Protein AF-A0ABD5T6C5-F1 (afdb_monomer_lite)

pLDDT: mean 93.37, std 6.85, range [53.41, 98.25]

Secondary structure (DSSP, 8-state):
-HHHHHHHHHHHHHHT-SS-EEEEEEETTEEEEEEEESSPPP--GGGS-TTHHHHHHHHHHHHHHHHH-

InterPro domains:
  IPR013651 ATP-grasp fold, RimK-type [PF08443] (2-48)

Organism: NCBI:txid1526114

Sequence (69 aa):
GDEARDLAERAASTLDIDYLGVDLLEADGRLVVNETNARPTVDAAEKYEPGFYDRLAAVIRRTADEREN

Radius of gyration: 13.96 Å; chains: 1; bounding box: 28×25×43 Å

Foldseek 3Di:
DVVVVVQVVVVCVVVVAPDKDWDWDQDPNDIDTDDIDSDDDDDDPVVDDPCPVVSVVVVVVVVVVVVVD

Structure (mmCIF, N/CA/C/O backbone):
data_AF-A0ABD5T6C5-F1
#
_entry.id   AF-A0ABD5T6C5-F1
#
loop_
_atom_site.group_PDB
_atom_site.id
_atom_site.type_symbol
_atom_site.label_atom_id
_atom_site.label_alt_id
_atom_site.label_comp_id
_atom_site.label_asym_id
_atom_site.label_entity_id
_atom_site.label_seq_id
_atom_site.pdbx_PDB_ins_code
_atom_site.Cartn_x
_atom_site.Cartn_y
_atom_site.Cartn_z
_atom_site.occupancy
_atom_site.B_iso_or_equiv
_atom_site.auth_seq_id
_atom_site.auth_comp_id
_atom_site.auth_asym_id
_atom_site.auth_atom_id
_atom_site.pdbx_PDB_model_num
ATOM 1 N N . GLY A 1 1 ? 1.657 -0.996 12.727 1.00 68.69 1 GLY A N 1
AT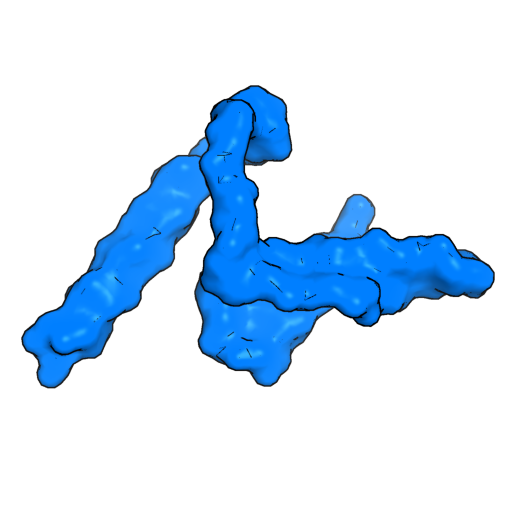OM 2 C CA . GLY A 1 1 ? 1.724 -2.249 13.503 1.00 68.69 1 GLY A CA 1
ATOM 3 C C . GLY A 1 1 ? 1.437 -3.413 12.585 1.00 68.69 1 GLY A C 1
ATOM 4 O O . GLY A 1 1 ? 0.893 -3.177 11.509 1.00 68.69 1 GLY A O 1
ATOM 5 N N . ASP A 1 2 ? 1.785 -4.627 13.000 1.00 86.50 2 ASP A N 1
ATOM 6 C CA . ASP A 1 2 ? 1.588 -5.837 12.188 1.00 86.50 2 ASP A CA 1
ATOM 7 C C . ASP A 1 2 ? 0.117 -6.007 11.769 1.00 86.50 2 ASP A C 1
ATOM 9 O O . ASP A 1 2 ? -0.158 -6.251 10.604 1.00 86.50 2 ASP A O 1
ATOM 13 N N . GLU A 1 3 ? -0.842 -5.685 12.646 1.00 93.81 3 GLU A N 1
ATOM 14 C CA . GLU A 1 3 ? -2.281 -5.755 12.335 1.00 93.81 3 GLU A CA 1
ATOM 15 C C . GLU A 1 3 ? -2.723 -4.835 11.179 1.00 93.81 3 GLU A C 1
ATOM 17 O O . GLU A 1 3 ? -3.498 -5.241 10.312 1.00 93.81 3 GLU A O 1
ATOM 22 N N . ALA A 1 4 ? -2.220 -3.596 11.142 1.00 95.50 4 ALA A N 1
ATOM 23 C CA . ALA A 1 4 ? -2.517 -2.646 10.068 1.00 95.50 4 ALA A CA 1
ATOM 24 C C . ALA A 1 4 ? -1.957 -3.138 8.727 1.00 95.50 4 ALA A C 1
ATOM 26 O O . ALA A 1 4 ? -2.624 -3.063 7.696 1.00 95.50 4 ALA A O 1
ATOM 27 N N . ARG A 1 5 ? -0.736 -3.682 8.757 1.00 94.88 5 ARG A N 1
ATOM 28 C CA . ARG A 1 5 ? -0.094 -4.263 7.581 1.00 94.88 5 ARG A CA 1
ATOM 29 C C . ARG A 1 5 ? -0.865 -5.484 7.085 1.00 94.88 5 ARG A C 1
ATOM 31 O O . ARG A 1 5 ? -1.197 -5.535 5.906 1.00 94.88 5 ARG A O 1
ATOM 38 N N . ASP A 1 6 ? -1.225 -6.399 7.979 1.00 97.06 6 ASP A N 1
ATOM 39 C CA . ASP A 1 6 ? -2.006 -7.589 7.645 1.00 97.06 6 ASP A CA 1
ATOM 40 C C . ASP A 1 6 ? -3.360 -7.217 7.028 1.00 97.06 6 ASP A C 1
ATOM 42 O O . ASP A 1 6 ? -3.808 -7.843 6.068 1.00 97.06 6 ASP A O 1
ATOM 46 N N . LEU A 1 7 ? -4.036 -6.189 7.558 1.00 97.62 7 LEU A N 1
ATOM 47 C CA . LEU A 1 7 ? -5.305 -5.720 7.004 1.00 97.62 7 LEU A CA 1
ATOM 48 C C . LEU A 1 7 ? -5.135 -5.141 5.592 1.00 97.62 7 LEU A C 1
ATOM 50 O O . LEU A 1 7 ? -5.945 -5.450 4.715 1.00 97.62 7 LEU A O 1
ATOM 54 N N . ALA A 1 8 ? -4.082 -4.357 5.358 1.00 97.00 8 ALA A N 1
ATOM 55 C CA . ALA A 1 8 ? -3.774 -3.810 4.041 1.00 97.00 8 ALA A CA 1
ATOM 56 C C . ALA A 1 8 ? -3.405 -4.907 3.022 1.00 97.00 8 ALA A C 1
ATOM 58 O O . ALA A 1 8 ? -3.942 -4.920 1.914 1.00 97.00 8 ALA A O 1
ATOM 59 N N . GLU A 1 9 ? -2.558 -5.868 3.402 1.00 96.44 9 GLU A N 1
ATOM 60 C CA . GLU A 1 9 ? -2.163 -6.992 2.542 1.00 96.44 9 GLU A CA 1
ATOM 61 C C . GLU A 1 9 ? -3.368 -7.887 2.196 1.00 96.44 9 GLU A C 1
ATOM 63 O O . GLU A 1 9 ? -3.542 -8.280 1.039 1.00 96.44 9 GLU A O 1
ATOM 68 N N . ARG A 1 10 ? -4.271 -8.140 3.157 1.00 97.94 10 ARG A N 1
ATOM 69 C CA . ARG A 1 10 ? -5.532 -8.856 2.891 1.00 97.94 10 ARG A CA 1
ATOM 70 C C . ARG A 1 10 ? -6.444 -8.105 1.925 1.00 97.94 10 ARG A C 1
ATOM 72 O O . ARG A 1 10 ? -7.070 -8.746 1.082 1.00 97.94 10 ARG A O 1
ATOM 79 N N . ALA A 1 11 ? -6.544 -6.780 2.034 1.00 98.12 11 ALA A N 1
ATOM 80 C CA . ALA A 1 11 ? -7.344 -5.977 1.110 1.00 98.12 11 ALA A CA 1
ATOM 81 C C . ALA A 1 11 ? -6.799 -6.077 -0.324 1.00 98.12 11 ALA A C 1
ATOM 83 O O . ALA A 1 11 ? -7.562 -6.364 -1.245 1.00 98.12 11 ALA A O 1
ATOM 84 N N . ALA A 1 12 ? -5.480 -5.940 -0.497 1.00 97.44 12 ALA A N 1
ATOM 85 C CA . ALA A 1 12 ? -4.814 -6.097 -1.790 1.00 97.44 12 ALA A CA 1
ATOM 86 C C . ALA A 1 12 ? -5.037 -7.494 -2.396 1.00 97.44 12 ALA A C 1
ATOM 88 O O . ALA A 1 12 ? -5.445 -7.605 -3.550 1.00 97.44 12 ALA A O 1
ATOM 89 N N . SER A 1 13 ? -4.870 -8.553 -1.594 1.00 97.62 13 SER A N 1
ATOM 90 C CA . SER A 1 13 ? -5.118 -9.934 -2.029 1.00 97.62 13 SER A CA 1
ATOM 91 C C . SER A 1 13 ? -6.585 -10.197 -2.379 1.00 97.62 13 SER A C 1
ATOM 93 O O . SER A 1 13 ? -6.855 -10.946 -3.311 1.00 97.62 13 SER A O 1
ATOM 95 N N . THR A 1 14 ? -7.535 -9.595 -1.660 1.00 98.25 14 THR A N 1
ATOM 96 C CA . THR A 1 14 ? -8.975 -9.764 -1.930 1.00 98.25 14 THR A CA 1
ATOM 97 C C . THR A 1 14 ? -9.386 -9.106 -3.246 1.00 98.25 14 THR A C 1
ATOM 99 O O . THR A 1 14 ? -10.272 -9.607 -3.934 1.00 98.25 14 THR A O 1
ATOM 102 N N . LEU A 1 15 ? -8.758 -7.979 -3.588 1.00 97.44 15 LEU A N 1
ATOM 103 C CA . LEU A 1 15 ? -9.026 -7.241 -4.822 1.00 97.44 15 LEU A CA 1
ATOM 104 C C . LEU A 1 15 ? -8.197 -7.733 -6.016 1.00 97.44 15 LEU A C 1
ATOM 106 O O . LEU A 1 15 ? -8.450 -7.277 -7.126 1.00 97.44 15 LEU A O 1
ATOM 110 N N . ASP A 1 16 ? -7.247 -8.646 -5.789 1.00 95.94 16 ASP A N 1
ATOM 111 C CA . ASP A 1 16 ? -6.295 -9.149 -6.787 1.00 95.94 16 ASP A CA 1
ATOM 112 C C . ASP A 1 16 ? -5.476 -8.017 -7.441 1.00 95.94 16 ASP A C 1
ATOM 114 O O . ASP A 1 16 ? -5.345 -7.913 -8.659 1.00 95.94 16 ASP A O 1
ATOM 118 N N . ILE A 1 17 ? -4.966 -7.100 -6.606 1.00 95.31 17 ILE A N 1
ATOM 119 C CA . ILE A 1 17 ? -4.171 -5.946 -7.045 1.00 95.31 17 ILE A CA 1
ATOM 120 C C . ILE A 1 17 ? -2.807 -5.973 -6.361 1.00 95.31 17 ILE A C 1
ATOM 122 O O . ILE A 1 17 ? -2.690 -5.760 -5.156 1.00 95.31 17 ILE A O 1
ATOM 126 N N . ASP A 1 18 ? -1.760 -6.157 -7.161 1.00 92.31 18 ASP A N 1
ATOM 127 C CA . ASP A 1 18 ? -0.372 -6.273 -6.697 1.00 92.31 18 ASP A CA 1
ATOM 128 C C . ASP A 1 18 ? 0.214 -4.998 -6.080 1.00 92.31 18 ASP A C 1
ATOM 130 O O . ASP A 1 18 ? 1.144 -5.049 -5.274 1.00 92.31 18 ASP A O 1
ATOM 134 N N . TYR A 1 19 ? -0.297 -3.839 -6.497 1.00 93.25 19 TYR A N 1
ATOM 135 C CA . TYR A 1 19 ? 0.133 -2.536 -6.012 1.00 93.25 19 TYR A CA 1
ATOM 136 C C . TYR A 1 19 ? -1.084 -1.674 -5.687 1.00 93.25 19 TYR A C 1
ATOM 138 O O . TYR A 1 19 ? -1.748 -1.146 -6.579 1.00 93.25 19 TYR A O 1
ATOM 146 N N . LEU A 1 20 ? -1.378 -1.556 -4.393 1.00 95.62 20 LEU A N 1
ATOM 147 C CA . LEU A 1 20 ? -2.575 -0.899 -3.888 1.00 95.62 20 LEU A CA 1
ATOM 148 C C . LEU A 1 20 ? -2.232 0.034 -2.723 1.00 95.62 20 LEU A C 1
ATOM 150 O O . LEU A 1 20 ? -1.595 -0.380 -1.756 1.00 95.62 20 LEU A O 1
ATOM 154 N N . GLY A 1 21 ? -2.685 1.285 -2.800 1.00 95.88 21 GLY A N 1
ATOM 155 C CA . GLY A 1 21 ? -2.758 2.163 -1.633 1.00 95.88 21 GLY A CA 1
ATOM 156 C C . GLY A 1 21 ? -3.974 1.794 -0.785 1.00 95.88 21 GLY A C 1
ATOM 157 O O . GLY A 1 21 ? -5.066 1.651 -1.335 1.00 95.88 21 GLY A O 1
ATOM 158 N N . VAL A 1 22 ? -3.790 1.630 0.525 1.00 97.31 22 VAL A N 1
ATOM 159 C CA . VAL A 1 22 ? -4.866 1.290 1.467 1.00 97.31 22 VAL A CA 1
ATOM 160 C C . VAL A 1 22 ? -4.848 2.275 2.622 1.00 97.31 22 VAL A C 1
ATOM 162 O O . VAL A 1 22 ? -3.895 2.299 3.402 1.00 97.31 22 VAL A O 1
ATOM 165 N N . ASP A 1 23 ? -5.929 3.034 2.754 1.00 96.56 23 ASP A N 1
ATOM 166 C CA . ASP A 1 23 ? -6.113 3.950 3.868 1.00 96.56 23 ASP A CA 1
ATOM 167 C C . ASP A 1 23 ? -6.920 3.259 4.961 1.00 96.56 23 ASP A C 1
ATOM 169 O O . ASP A 1 23 ? -8.018 2.736 4.729 1.00 96.56 23 AS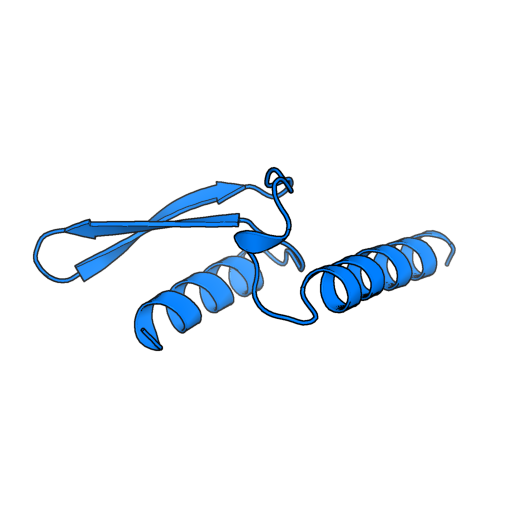P A O 1
ATOM 173 N N . LEU A 1 24 ? -6.365 3.263 6.170 1.00 97.06 24 LEU A N 1
ATOM 174 C CA . LEU A 1 24 ? -6.994 2.680 7.345 1.00 97.06 24 LEU A CA 1
ATOM 175 C C . LEU A 1 24 ? -7.539 3.777 8.251 1.00 97.06 24 LEU A C 1
ATOM 177 O O . LEU A 1 24 ? -6.885 4.794 8.481 1.00 97.06 24 LEU A O 1
ATOM 181 N N . LEU A 1 25 ? -8.724 3.531 8.801 1.00 97.25 25 LEU A N 1
ATOM 182 C CA . LEU A 1 25 ? -9.319 4.352 9.845 1.00 97.25 25 LEU A CA 1
ATOM 183 C C . LEU A 1 25 ? -9.378 3.542 11.140 1.00 97.25 25 LEU A C 1
ATOM 185 O O . LEU A 1 25 ? -9.854 2.406 11.144 1.00 97.25 25 LEU A O 1
ATOM 189 N N . GLU A 1 26 ? -8.912 4.132 12.237 1.00 96.50 26 GLU A N 1
ATOM 190 C CA . GLU A 1 26 ? -9.104 3.583 13.578 1.00 96.50 26 GLU A CA 1
ATOM 191 C C . GLU A 1 26 ? -10.341 4.222 14.218 1.00 96.50 26 GLU A C 1
ATOM 193 O O . GLU A 1 26 ? -10.404 5.441 14.388 1.00 96.50 26 GLU A O 1
ATOM 198 N N . ALA A 1 27 ? -11.334 3.404 14.561 1.00 93.94 27 ALA A N 1
ATOM 199 C CA . ALA A 1 27 ? -12.567 3.839 15.209 1.00 93.94 27 ALA A CA 1
ATOM 200 C C . ALA A 1 27 ? -12.998 2.815 16.264 1.00 93.94 27 ALA A C 1
ATOM 202 O O . ALA A 1 27 ? -13.030 1.614 15.999 1.00 93.94 27 ALA A O 1
ATOM 203 N N . ASP A 1 28 ? -13.321 3.284 17.472 1.00 94.19 28 ASP A N 1
ATOM 204 C CA . ASP A 1 28 ? -13.750 2.441 18.600 1.00 94.19 28 ASP A CA 1
ATOM 205 C C . ASP A 1 28 ? -12.810 1.248 18.876 1.00 94.19 28 ASP A C 1
ATOM 207 O O . ASP A 1 28 ? -13.259 0.121 19.109 1.00 94.19 28 ASP A O 1
ATOM 211 N N . GLY A 1 29 ? -11.495 1.491 18.803 1.00 93.50 29 GLY A N 1
ATOM 212 C CA . GLY A 1 29 ? -10.455 0.480 19.026 1.00 93.50 29 GLY A CA 1
ATOM 213 C C . GLY A 1 29 ? -10.373 -0.596 17.939 1.00 93.50 29 GLY A C 1
ATOM 214 O O . GLY A 1 29 ? -9.865 -1.684 18.199 1.00 93.50 29 GLY A O 1
ATOM 215 N N . ARG A 1 30 ? -10.914 -0.332 16.744 1.00 94.94 30 ARG A N 1
ATOM 216 C CA . ARG A 1 30 ? -10.882 -1.238 15.591 1.00 94.94 30 ARG A CA 1
ATOM 217 C C . ARG A 1 30 ? -10.286 -0.542 14.378 1.00 94.94 30 ARG A C 1
ATOM 219 O O . ARG A 1 30 ? -10.583 0.622 14.126 1.00 94.94 30 ARG A O 1
ATOM 226 N N . LEU A 1 31 ? -9.510 -1.288 13.596 1.00 97.38 31 LEU A N 1
ATOM 227 C CA . LEU A 1 31 ? -9.030 -0.854 12.287 1.00 97.38 31 LEU A CA 1
ATOM 228 C C . LEU A 1 31 ? -9.999 -1.296 11.190 1.00 97.38 31 LEU A C 1
ATOM 230 O O . LEU A 1 31 ? -10.389 -2.464 11.122 1.00 97.38 31 LEU A O 1
ATOM 234 N N . VAL A 1 32 ? -10.360 -0.364 10.313 1.00 96.88 32 VAL A N 1
ATOM 235 C CA . VAL A 1 32 ? -11.177 -0.622 9.122 1.00 96.88 32 VAL A CA 1
ATOM 236 C C . VAL A 1 32 ? -10.494 -0.072 7.877 1.00 96.88 32 VAL A C 1
ATOM 238 O O . VAL A 1 32 ? -9.769 0.920 7.941 1.00 96.88 32 VAL A O 1
ATOM 241 N N . VAL A 1 33 ? -10.742 -0.708 6.733 1.00 97.81 33 VAL A N 1
ATOM 242 C CA . VAL A 1 33 ? -10.361 -0.154 5.429 1.00 97.81 33 VAL A CA 1
ATOM 243 C C . VAL A 1 33 ? -11.344 0.958 5.086 1.00 97.81 33 VAL A C 1
ATOM 245 O O . VAL A 1 33 ? -12.548 0.713 5.023 1.00 97.81 33 VAL A O 1
ATOM 248 N N . ASN A 1 34 ? -10.831 2.168 4.885 1.00 97.56 34 ASN A N 1
ATOM 249 C CA . ASN A 1 34 ? -11.630 3.333 4.519 1.00 97.56 34 ASN A CA 1
ATOM 250 C C . ASN A 1 34 ? -11.625 3.564 3.003 1.00 97.56 34 ASN A C 1
ATOM 252 O O . ASN A 1 34 ? -12.677 3.769 2.403 1.00 97.56 34 ASN A O 1
ATOM 256 N N . GLU A 1 35 ? -10.446 3.493 2.383 1.00 97.69 35 GLU A N 1
ATOM 257 C CA . GLU A 1 35 ? -10.267 3.710 0.948 1.00 97.69 35 GLU A CA 1
ATOM 258 C C . GLU A 1 35 ? -9.210 2.759 0.377 1.00 97.69 35 GLU A C 1
ATOM 260 O O . GLU A 1 35 ? -8.268 2.351 1.061 1.00 97.69 35 GLU A O 1
ATOM 265 N N . THR A 1 36 ? -9.378 2.411 -0.899 1.00 97.94 36 THR A N 1
ATOM 266 C CA . THR A 1 36 ? -8.371 1.695 -1.685 1.00 97.94 36 THR A CA 1
ATOM 267 C C . THR A 1 36 ? -8.099 2.453 -2.980 1.00 97.94 36 THR A C 1
ATOM 269 O O . THR A 1 36 ? -9.024 2.978 -3.601 1.00 97.94 36 THR A O 1
ATOM 272 N N . ASN A 1 37 ? -6.836 2.503 -3.403 1.00 96.50 37 ASN A N 1
ATOM 273 C CA . ASN A 1 37 ? -6.424 3.210 -4.609 1.00 96.50 37 ASN A CA 1
ATOM 274 C C . ASN A 1 37 ? -5.457 2.357 -5.438 1.00 96.50 37 ASN A C 1
ATOM 276 O O . ASN A 1 37 ? -4.309 2.150 -5.049 1.00 96.50 37 ASN A O 1
ATOM 280 N N . ALA A 1 38 ? -5.922 1.884 -6.597 1.00 94.44 38 ALA A N 1
ATOM 281 C CA . ALA A 1 38 ? -5.150 1.054 -7.530 1.00 94.44 38 ALA A CA 1
ATOM 282 C C . ALA A 1 38 ? -4.062 1.829 -8.298 1.00 94.44 38 ALA A C 1
ATOM 284 O O . ALA A 1 38 ? -3.243 1.241 -8.999 1.00 94.44 38 ALA A O 1
ATOM 285 N N . ARG A 1 39 ? -4.054 3.162 -8.191 1.00 92.81 39 ARG A N 1
ATOM 286 C CA . ARG A 1 39 ? -3.009 4.029 -8.739 1.00 92.81 39 ARG A CA 1
ATOM 287 C C . ARG A 1 39 ? -2.631 5.080 -7.693 1.00 92.81 39 ARG A C 1
ATOM 289 O O . ARG A 1 39 ? -2.927 6.267 -7.888 1.00 92.81 39 ARG A O 1
ATOM 296 N N . PRO A 1 40 ? -2.019 4.651 -6.578 1.00 90.62 40 PRO A N 1
ATOM 297 C CA . PRO A 1 40 ? -1.643 5.568 -5.522 1.00 90.62 40 PRO A CA 1
ATOM 298 C C . PRO A 1 40 ? -0.570 6.531 -6.036 1.00 90.62 40 PRO A C 1
ATOM 300 O O . PRO A 1 40 ? 0.216 6.215 -6.935 1.00 90.62 40 PRO A O 1
ATOM 303 N N . THR A 1 41 ? -0.550 7.731 -5.469 1.00 90.81 41 THR A N 1
ATOM 304 C CA . THR A 1 41 ? 0.488 8.712 -5.776 1.00 90.81 41 THR A CA 1
ATOM 305 C C . THR A 1 41 ? 1.819 8.230 -5.206 1.00 90.81 41 T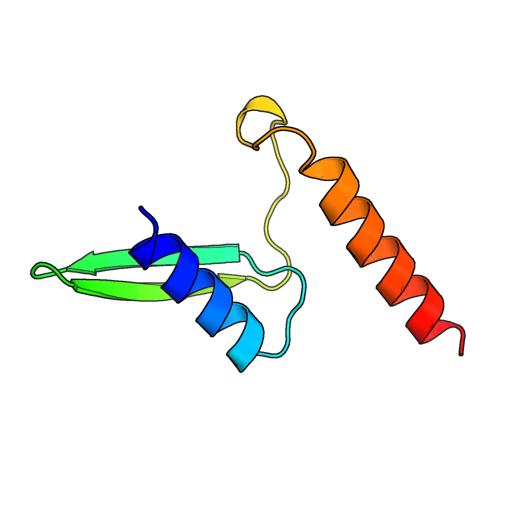HR A C 1
ATOM 307 O O . THR A 1 41 ? 1.911 7.920 -4.019 1.00 90.81 41 THR A O 1
ATOM 310 N N . VAL A 1 42 ? 2.853 8.201 -6.046 1.00 91.50 42 VAL A N 1
ATOM 311 C CA . VAL A 1 42 ? 4.243 8.019 -5.614 1.00 91.50 42 VAL A CA 1
ATOM 312 C C . VAL A 1 42 ? 4.896 9.392 -5.554 1.00 91.50 42 VAL A C 1
ATOM 314 O O . VAL A 1 42 ? 4.959 10.068 -6.581 1.00 91.50 42 VAL A O 1
ATOM 317 N N . ASP A 1 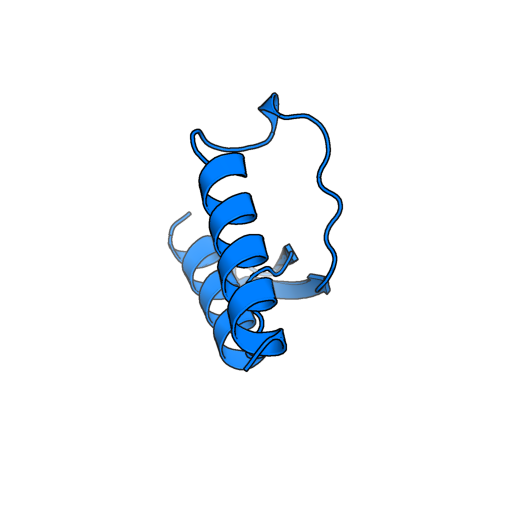43 ? 5.338 9.823 -4.371 1.00 90.88 43 ASP A N 1
ATOM 318 C CA . ASP A 1 43 ? 5.885 11.168 -4.171 1.00 90.88 43 ASP A CA 1
ATOM 319 C C . ASP A 1 43 ? 7.337 11.178 -3.650 1.00 90.88 43 ASP A C 1
ATOM 321 O O . ASP A 1 43 ? 8.238 10.698 -4.338 1.00 90.88 43 ASP A O 1
ATOM 325 N N . ALA A 1 44 ? 7.592 11.787 -2.495 1.00 93.19 44 ALA A N 1
ATOM 326 C CA . ALA A 1 44 ? 8.918 12.007 -1.947 1.00 93.19 44 ALA A CA 1
ATOM 327 C C . ALA A 1 44 ? 9.519 10.692 -1.434 1.00 93.19 44 ALA A C 1
ATOM 329 O O . ALA A 1 44 ? 8.900 9.973 -0.646 1.00 93.19 44 ALA A O 1
ATOM 330 N N . ALA A 1 45 ? 10.748 10.397 -1.863 1.00 90.44 45 ALA A N 1
ATOM 331 C CA . ALA A 1 45 ? 11.427 9.135 -1.584 1.00 90.44 45 ALA A CA 1
ATOM 332 C C . ALA A 1 45 ? 11.581 8.858 -0.080 1.00 90.44 45 ALA A C 1
ATOM 334 O O . ALA A 1 45 ? 11.506 7.710 0.348 1.00 90.44 45 ALA A O 1
ATOM 335 N N . GLU A 1 46 ? 11.745 9.908 0.725 1.00 93.75 46 GLU A N 1
ATOM 336 C CA . GLU A 1 46 ? 11.943 9.840 2.173 1.00 93.75 46 GLU A CA 1
ATOM 337 C C . GLU A 1 46 ? 10.721 9.300 2.927 1.00 93.75 46 GLU A C 1
ATOM 339 O O . GLU A 1 46 ? 10.842 8.918 4.089 1.00 93.75 46 GLU A O 1
ATOM 344 N N . LYS A 1 47 ? 9.543 9.263 2.290 1.00 90.25 47 LYS A N 1
ATOM 345 C CA . LYS A 1 47 ? 8.328 8.689 2.884 1.00 90.25 47 LYS A CA 1
ATOM 346 C C . LYS A 1 47 ? 8.281 7.166 2.810 1.00 90.25 47 LYS A C 1
ATOM 348 O O . LYS A 1 47 ? 7.390 6.567 3.409 1.00 90.25 47 LYS A O 1
ATOM 353 N N . TYR A 1 48 ? 9.191 6.545 2.065 1.00 91.31 48 TYR A N 1
ATOM 354 C CA . TYR A 1 48 ? 9.163 5.115 1.808 1.00 91.31 48 TYR A CA 1
ATOM 355 C C . TYR A 1 48 ? 10.323 4.386 2.474 1.00 91.31 48 TYR A C 1
ATOM 357 O O . TYR A 1 48 ? 11.448 4.875 2.559 1.00 91.31 48 TYR A O 1
ATOM 365 N N . GLU A 1 49 ? 10.043 3.151 2.879 1.00 92.38 49 GLU A N 1
ATOM 366 C CA . GLU A 1 49 ? 11.061 2.232 3.373 1.00 92.38 49 GLU A CA 1
ATOM 367 C C . GLU A 1 49 ? 12.115 1.927 2.294 1.00 92.38 49 GLU A C 1
ATOM 369 O O . GLU A 1 49 ? 11.780 1.836 1.100 1.00 92.38 49 GLU A O 1
ATOM 374 N N . PRO A 1 50 ? 13.375 1.666 2.690 1.00 95.44 50 PRO A N 1
ATOM 375 C CA . PRO A 1 50 ? 14.408 1.218 1.767 1.00 95.44 50 PRO A CA 1
ATOM 376 C C . PRO A 1 50 ? 13.946 0.061 0.858 1.00 95.44 50 PRO A C 1
ATOM 378 O O . PRO A 1 50 ? 13.233 -0.869 1.262 1.00 95.44 50 PRO A O 1
ATOM 381 N N . GLY A 1 51 ? 14.334 0.132 -0.418 1.00 93.38 51 GLY A N 1
ATOM 382 C CA . GLY A 1 51 ? 13.962 -0.848 -1.445 1.00 93.38 51 GLY A CA 1
ATOM 383 C C . GLY A 1 51 ? 12.531 -0.720 -1.984 1.00 93.38 51 GLY A C 1
ATOM 384 O O . GLY A 1 51 ? 12.104 -1.569 -2.765 1.00 93.38 51 GLY A O 1
ATOM 385 N N . PHE A 1 52 ? 11.770 0.314 -1.601 1.00 93.94 52 PHE A N 1
ATOM 386 C CA . PHE A 1 52 ? 10.440 0.572 -2.165 1.00 93.94 52 PHE A CA 1
ATOM 387 C C . PHE A 1 52 ? 10.455 0.648 -3.699 1.00 93.94 52 PHE A C 1
ATOM 389 O O . PHE A 1 52 ? 9.698 -0.070 -4.352 1.00 93.94 52 PHE A O 1
ATOM 396 N N . TYR A 1 53 ? 11.345 1.462 -4.277 1.00 94.19 53 TYR A N 1
ATOM 397 C CA . TYR A 1 53 ? 11.422 1.627 -5.731 1.00 94.19 53 TYR A CA 1
ATOM 398 C C . TYR A 1 53 ? 11.852 0.343 -6.449 1.00 94.19 53 TYR A C 1
ATOM 400 O O . TYR A 1 53 ? 11.354 0.073 -7.539 1.00 94.19 53 TYR A O 1
ATOM 408 N N . ASP A 1 54 ? 12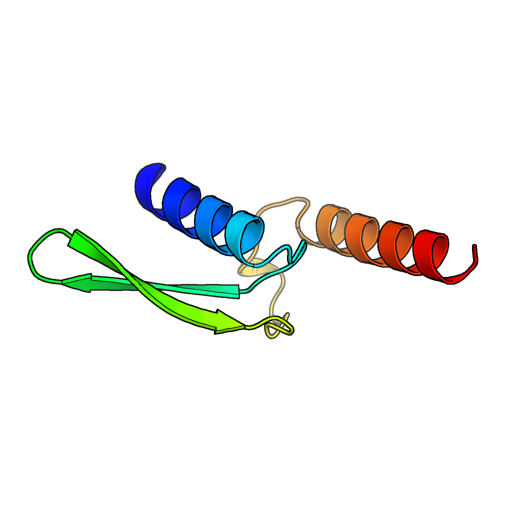.698 -0.486 -5.830 1.00 95.94 54 ASP A N 1
ATOM 409 C CA . ASP A 1 54 ? 13.084 -1.784 -6.394 1.00 95.94 54 ASP A CA 1
ATOM 410 C C . ASP A 1 54 ? 11.881 -2.731 -6.487 1.00 95.94 54 ASP A C 1
ATOM 412 O O . ASP A 1 54 ? 11.671 -3.371 -7.523 1.00 95.94 54 ASP A O 1
ATOM 416 N N . ARG A 1 55 ? 11.054 -2.776 -5.431 1.00 94.25 55 ARG A N 1
ATOM 417 C CA . ARG A 1 55 ? 9.811 -3.563 -5.401 1.00 94.25 55 ARG A CA 1
ATOM 418 C C . ARG A 1 55 ? 8.789 -3.040 -6.410 1.00 94.25 55 ARG A C 1
ATOM 420 O O . ARG A 1 55 ? 8.237 -3.834 -7.166 1.00 94.25 55 ARG A O 1
ATOM 427 N N . LEU A 1 56 ? 8.586 -1.723 -6.482 1.00 94.25 56 LEU A N 1
ATOM 428 C CA . LEU A 1 56 ? 7.689 -1.110 -7.467 1.00 94.25 56 LEU A CA 1
ATOM 429 C C . LEU A 1 56 ? 8.134 -1.423 -8.902 1.00 94.25 56 LEU A C 1
ATOM 431 O O . LEU A 1 56 ? 7.326 -1.829 -9.736 1.00 94.25 56 LEU A O 1
ATOM 435 N N . ALA A 1 57 ? 9.431 -1.298 -9.187 1.00 95.44 57 ALA A N 1
ATOM 436 C CA . ALA A 1 57 ? 9.977 -1.618 -10.498 1.00 95.44 57 ALA A CA 1
ATOM 437 C C . ALA A 1 57 ? 9.824 -3.110 -10.846 1.00 95.44 57 ALA A C 1
ATOM 439 O O . ALA A 1 57 ? 9.627 -3.443 -12.013 1.00 95.44 57 ALA A O 1
ATOM 440 N N . ALA A 1 58 ? 9.894 -4.012 -9.860 1.00 96.06 58 ALA A N 1
ATOM 441 C CA . ALA A 1 58 ? 9.648 -5.438 -10.069 1.00 96.06 58 ALA A CA 1
ATOM 442 C C . ALA A 1 58 ? 8.192 -5.726 -10.465 1.00 96.06 58 ALA A C 1
ATOM 444 O O . ALA A 1 58 ? 7.978 -6.494 -11.400 1.00 96.06 58 ALA A O 1
ATOM 445 N N . VAL A 1 59 ? 7.217 -5.068 -9.821 1.00 93.94 59 VAL A N 1
ATOM 446 C CA . VAL A 1 59 ? 5.795 -5.169 -10.201 1.00 93.94 59 VAL A CA 1
ATOM 447 C C . VAL A 1 59 ? 5.595 -4.688 -11.637 1.00 93.94 59 VAL A C 1
ATOM 449 O O . VAL A 1 59 ? 5.055 -5.427 -12.451 1.00 93.94 59 VAL A O 1
ATOM 452 N N . ILE A 1 60 ? 6.108 -3.500 -11.982 1.00 93.88 60 ILE A N 1
ATOM 453 C CA . ILE A 1 60 ? 5.981 -2.936 -13.337 1.00 93.88 60 ILE A CA 1
ATOM 454 C C . ILE A 1 60 ? 6.537 -3.893 -14.397 1.00 93.88 60 ILE A C 1
ATOM 456 O O . ILE A 1 60 ? 5.875 -4.124 -15.406 1.00 93.88 60 ILE A O 1
ATOM 460 N N . ARG A 1 61 ? 7.734 -4.453 -14.173 1.00 96.56 61 ARG A N 1
ATOM 461 C CA . ARG A 1 61 ? 8.356 -5.403 -15.107 1.00 96.56 61 ARG A CA 1
ATOM 462 C C . ARG A 1 61 ? 7.513 -6.661 -15.278 1.00 96.56 61 ARG A C 1
ATOM 464 O O . ARG A 1 61 ? 7.167 -6.981 -16.405 1.00 96.56 61 ARG A O 1
ATOM 471 N N . ARG A 1 62 ? 7.111 -7.307 -14.178 1.00 94.94 62 ARG A N 1
ATOM 472 C CA . ARG A 1 62 ? 6.273 -8.514 -14.234 1.00 94.94 62 ARG A CA 1
ATOM 473 C C . ARG A 1 62 ? 4.987 -8.264 -15.022 1.00 94.94 62 ARG A C 1
ATOM 475 O O . ARG A 1 62 ? 4.651 -9.039 -15.905 1.00 94.94 62 ARG A O 1
ATOM 482 N N . THR A 1 63 ? 4.295 -7.162 -14.740 1.00 92.50 63 THR A N 1
ATOM 483 C CA . THR A 1 63 ? 3.043 -6.835 -15.430 1.00 92.50 63 THR A CA 1
ATOM 484 C C . THR A 1 63 ? 3.262 -6.482 -16.911 1.00 92.50 63 THR A C 1
ATOM 486 O O . THR A 1 63 ? 2.363 -6.686 -17.724 1.00 92.50 63 THR A O 1
ATOM 489 N N . ALA A 1 64 ? 4.422 -5.932 -17.286 1.00 94.56 64 ALA A N 1
ATOM 490 C CA . ALA A 1 64 ? 4.775 -5.723 -18.692 1.00 94.56 64 ALA A CA 1
ATOM 491 C C . ALA A 1 64 ? 5.007 -7.067 -19.401 1.00 94.56 64 ALA A C 1
ATOM 493 O O . ALA A 1 64 ? 4.387 -7.315 -20.431 1.00 94.56 64 ALA A O 1
ATOM 494 N N . ASP A 1 65 ? 5.797 -7.955 -18.791 1.00 95.25 65 ASP A N 1
ATOM 495 C CA . ASP A 1 65 ? 6.101 -9.287 -19.324 1.00 95.25 65 ASP A CA 1
ATOM 496 C C . ASP A 1 65 ? 4.826 -10.142 -19.487 1.00 95.25 65 ASP A C 1
ATOM 498 O O . ASP A 1 65 ? 4.657 -10.845 -20.481 1.00 95.25 65 ASP A O 1
ATOM 502 N N . GLU A 1 66 ? 3.882 -10.062 -18.545 1.00 90.56 66 GLU A N 1
ATOM 503 C CA . GLU A 1 66 ? 2.587 -10.761 -18.617 1.00 90.56 66 GLU A CA 1
ATOM 504 C C . GLU A 1 66 ? 1.683 -10.256 -19.749 1.00 90.56 66 GLU A C 1
ATOM 506 O O . GLU A 1 66 ? 0.846 -11.010 -20.234 1.00 90.56 66 GLU A O 1
ATOM 511 N N . ARG A 1 67 ? 1.824 -8.993 -20.171 1.00 81.50 67 ARG A N 1
ATOM 512 C C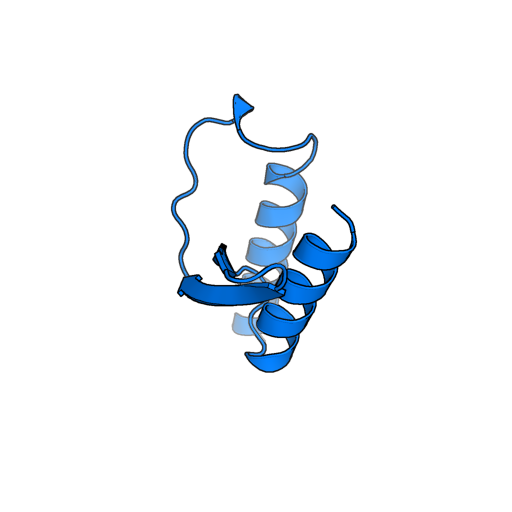A . ARG A 1 67 ? 1.017 -8.408 -21.256 1.00 81.50 67 ARG A CA 1
ATOM 513 C C . ARG A 1 67 ? 1.581 -8.651 -22.652 1.00 81.50 67 ARG A C 1
ATOM 515 O O . ARG A 1 67 ? 0.858 -8.444 -23.623 1.00 81.50 67 ARG A O 1
ATOM 522 N N . GLU A 1 68 ? 2.854 -9.018 -22.758 1.00 74.44 68 GLU A N 1
ATOM 523 C CA . GLU A 1 68 ? 3.504 -9.342 -24.034 1.00 74.44 68 GLU A CA 1
ATOM 524 C C . GLU A 1 68 ? 3.318 -10.814 -24.450 1.00 74.44 68 GLU A C 1
ATOM 526 O O . GLU A 1 68 ? 3.622 -11.162 -25.593 1.00 74.44 68 GLU A O 1
ATOM 531 N N . ASN A 1 69 ? 2.791 -11.657 -23.554 1.00 53.41 69 ASN A N 1
ATOM 532 C CA . ASN A 1 69 ? 2.447 -13.065 -23.794 1.00 53.41 69 ASN A CA 1
ATOM 533 C C . ASN A 1 69 ? 0.953 -13.259 -24.094 1.00 53.41 69 ASN A C 1
ATOM 535 O O . ASN A 1 69 ? 0.637 -14.237 -24.811 1.00 53.41 69 ASN A O 1
#